Protein AF-A0A433PK20-F1 (afdb_monomer_lite)

Radius of gyration: 12.64 Å; chains: 1; bounding box: 29×19×37 Å

Foldseek 3Di:
DDQDDLLNLLVVCLVPPDLVPDALVSSLVSSCVRPDPDPPVCSVPDVVSLVSLLVVLVVQLVVPVVDPSNVSSVVRNVVSD

pLDDT: mean 79.93, std 15.3, range [39.97, 93.81]

Secondary structure (DSSP, 8-state):
-----HHHHHHHHHHHS-GGG--HHHHHHHHHHHH-S--HHHHHT-HHHHHHHHHHHHHHHHHSTTSHHHHHHHHHHHHH-

Structure (mmCIF, N/CA/C/O backbone):
data_AF-A0A433PK20-F1
#
_entry.id   AF-A0A433PK20-F1
#
loop_
_atom_site.group_PDB
_atom_site.id
_atom_site.type_symbol
_atom_site.label_atom_id
_atom_site.label_alt_id
_atom_site.label_comp_id
_atom_site.label_asym_id
_atom_site.label_entity_id
_atom_site.label_seq_id
_atom_site.pdbx_PDB_ins_code
_atom_site.Cartn_x
_atom_site.Cartn_y
_atom_site.Cartn_z
_atom_site.occupancy
_atom_site.B_iso_or_equiv
_atom_site.auth_seq_id
_atom_site.auth_comp_id
_atom_site.auth_asym_id
_atom_site.auth_atom_id
_atom_site.pdbx_PDB_model_num
ATOM 1 N N . MET A 1 1 ? 0.118 6.705 -26.709 1.00 39.97 1 MET A N 1
ATOM 2 C CA . MET A 1 1 ? 0.757 6.037 -25.559 1.00 39.97 1 MET A CA 1
ATOM 3 C C . MET A 1 1 ? 0.503 6.933 -24.361 1.00 39.97 1 MET A C 1
ATOM 5 O O . MET A 1 1 ? 0.992 8.055 -24.366 1.00 39.97 1 MET A O 1
ATOM 9 N N . ALA A 1 2 ? -0.401 6.547 -23.459 1.00 40.44 2 ALA A N 1
ATOM 10 C CA . ALA A 1 2 ? -0.712 7.377 -22.297 1.00 40.44 2 ALA A CA 1
ATOM 11 C C . ALA A 1 2 ? 0.503 7.358 -21.364 1.00 40.44 2 ALA A C 1
ATOM 13 O O . ALA A 1 2 ? 0.919 6.292 -20.918 1.00 40.44 2 ALA A O 1
ATOM 14 N N . ILE A 1 3 ? 1.100 8.524 -21.129 1.00 42.28 3 ILE A N 1
ATOM 15 C CA . ILE A 1 3 ? 2.141 8.687 -20.119 1.00 42.28 3 ILE A CA 1
ATOM 16 C C . ILE A 1 3 ? 1.399 8.741 -18.785 1.00 42.28 3 ILE A C 1
ATOM 18 O O . ILE A 1 3 ? 0.849 9.780 -18.430 1.00 42.28 3 ILE A O 1
ATOM 22 N N . PHE A 1 4 ? 1.312 7.610 -18.086 1.00 48.75 4 PHE A N 1
ATOM 23 C CA . PHE A 1 4 ? 0.770 7.598 -16.732 1.00 48.75 4 PHE A CA 1
ATOM 24 C C . PHE A 1 4 ? 1.801 8.203 -15.791 1.00 48.75 4 PHE A C 1
ATOM 26 O O . PHE A 1 4 ? 2.941 7.737 -15.703 1.00 48.75 4 PHE A O 1
ATOM 33 N N . PHE A 1 5 ? 1.401 9.261 -15.087 1.00 53.72 5 PHE A N 1
ATOM 34 C CA . PHE A 1 5 ? 2.260 9.841 -14.074 1.00 53.72 5 PHE A CA 1
ATOM 35 C C . PHE A 1 5 ? 2.478 8.813 -12.952 1.00 53.72 5 PHE A C 1
ATOM 37 O O . PHE A 1 5 ? 1.536 8.130 -12.543 1.00 53.72 5 PHE A O 1
ATOM 44 N N . PRO A 1 6 ? 3.703 8.721 -12.412 1.00 58.38 6 PRO A N 1
ATOM 45 C CA . PRO A 1 6 ? 4.066 7.818 -11.325 1.00 58.38 6 PRO A CA 1
ATOM 46 C C . PRO A 1 6 ? 3.072 7.758 -10.150 1.00 58.38 6 PRO A C 1
ATOM 48 O O . PRO A 1 6 ? 2.887 6.698 -9.557 1.00 58.38 6 PRO A O 1
ATOM 51 N N . ASP A 1 7 ? 2.427 8.878 -9.808 1.00 61.78 7 ASP A N 1
ATOM 52 C CA . ASP A 1 7 ? 1.452 8.968 -8.710 1.00 61.78 7 ASP A CA 1
ATOM 53 C C . ASP A 1 7 ? 0.079 8.367 -9.040 1.00 61.78 7 ASP A C 1
ATOM 55 O O . ASP A 1 7 ? -0.608 7.858 -8.151 1.00 61.78 7 ASP A O 1
ATOM 59 N N . GLU A 1 8 ? -0.314 8.384 -10.312 1.00 68.12 8 GLU A N 1
ATOM 60 C CA . GLU A 1 8 ? -1.609 7.877 -10.759 1.00 68.12 8 GLU A CA 1
ATOM 61 C C . GLU A 1 8 ? -1.594 6.347 -10.799 1.00 68.12 8 GLU A C 1
ATOM 63 O O . GLU A 1 8 ? -2.435 5.712 -10.166 1.00 68.12 8 GLU A O 1
ATOM 68 N N . ALA A 1 9 ? -0.551 5.759 -11.395 1.00 66.25 9 ALA A N 1
ATOM 69 C CA . ALA A 1 9 ? -0.298 4.315 -11.379 1.00 66.25 9 ALA A CA 1
ATOM 70 C C . ALA A 1 9 ? -0.198 3.750 -9.949 1.00 66.25 9 ALA A C 1
ATOM 72 O O . ALA A 1 9 ? -0.751 2.698 -9.632 1.00 66.25 9 ALA A O 1
ATOM 73 N N . SER A 1 10 ? 0.450 4.503 -9.055 1.00 72.44 10 SER A N 1
ATOM 74 C CA . SER A 1 10 ? 0.584 4.134 -7.645 1.00 72.44 10 SER A CA 1
ATOM 75 C C . SER A 1 10 ? -0.757 4.097 -6.911 1.00 72.44 10 SER A C 1
ATOM 77 O O . SER A 1 10 ? -0.965 3.252 -6.045 1.00 72.44 10 SER A O 1
ATOM 79 N N . SER A 1 11 ? -1.662 5.018 -7.244 1.00 76.62 11 SER A N 1
ATOM 80 C CA . SER A 1 11 ? -2.991 5.109 -6.628 1.00 76.62 11 SER A CA 1
ATOM 81 C C . SER A 1 11 ? -3.982 4.108 -7.233 1.00 76.62 11 SER A C 1
ATOM 83 O O . SER A 1 11 ? -4.882 3.645 -6.534 1.00 76.62 11 SER A O 1
ATOM 8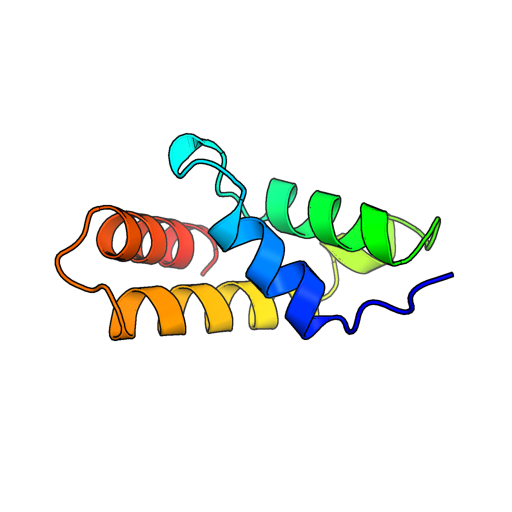5 N N . LEU A 1 12 ? -3.806 3.765 -8.513 1.00 84.75 12 LEU A N 1
ATOM 86 C CA . LEU A 1 12 ? -4.569 2.741 -9.232 1.00 84.75 12 LEU A CA 1
ATOM 87 C C . LEU A 1 12 ? -4.409 1.362 -8.589 1.00 84.75 12 LEU A C 1
ATOM 89 O O . LEU A 1 12 ? -5.408 0.692 -8.352 1.00 84.75 12 LEU A O 1
ATOM 93 N N . TYR A 1 13 ? -3.185 0.985 -8.204 1.00 89.81 13 TYR A N 1
ATOM 94 C CA . TYR A 1 13 ? -2.930 -0.288 -7.525 1.00 89.81 13 TYR A CA 1
ATOM 95 C C . TYR A 1 13 ? -3.850 -0.499 -6.309 1.00 89.81 13 TYR A C 1
ATOM 97 O O . TYR A 1 13 ? -4.589 -1.474 -6.257 1.00 89.81 13 TYR A O 1
ATOM 105 N N . PHE A 1 14 ? -3.896 0.449 -5.370 1.00 89.75 14 PHE A N 1
ATOM 106 C CA . PHE A 1 14 ? -4.729 0.340 -4.160 1.00 89.75 14 PHE A CA 1
ATOM 107 C C . PHE A 1 14 ? -6.232 0.553 -4.405 1.00 89.75 14 PHE A C 1
ATOM 109 O O . PHE A 1 14 ? -7.051 0.379 -3.496 1.00 89.75 14 PHE A O 1
ATOM 116 N N . ARG A 1 15 ? -6.617 0.989 -5.604 1.00 88.44 15 ARG A N 1
ATOM 117 C CA . ARG A 1 15 ? -8.019 1.143 -5.988 1.00 88.44 15 ARG A CA 1
ATOM 118 C C . ARG A 1 15 ? -8.568 -0.142 -6.595 1.00 88.44 15 ARG A C 1
ATOM 120 O O . ARG A 1 15 ? -9.637 -0.578 -6.183 1.00 88.44 15 ARG A O 1
ATOM 127 N N . ASP A 1 16 ? -7.809 -0.735 -7.509 1.00 88.75 16 ASP A N 1
ATOM 128 C CA . ASP A 1 16 ? -8.281 -1.824 -8.366 1.00 88.75 16 ASP A CA 1
ATOM 129 C C . ASP A 1 16 ? -7.822 -3.203 -7.872 1.00 88.75 16 ASP A C 1
ATOM 131 O O . ASP A 1 16 ? -8.417 -4.218 -8.229 1.00 88.75 16 ASP A O 1
ATOM 135 N N . THR A 1 17 ? -6.794 -3.252 -7.018 1.00 90.25 17 THR A N 1
ATOM 136 C CA . THR A 1 17 ? -6.288 -4.506 -6.448 1.00 90.25 17 THR A CA 1
ATOM 137 C C . THR A 1 17 ? -7.061 -4.861 -5.176 1.00 90.25 17 THR A C 1
ATOM 139 O O . THR A 1 17 ? -7.172 -4.017 -4.273 1.00 90.25 17 THR A O 1
ATOM 142 N N . PRO A 1 18 ? -7.555 -6.104 -5.045 1.00 92.06 18 PRO A N 1
ATOM 143 C CA . PRO A 1 18 ? -8.156 -6.584 -3.809 1.00 92.06 18 PRO A CA 1
ATOM 144 C C . PRO A 1 18 ? -7.203 -6.491 -2.613 1.00 92.06 18 PRO A C 1
ATOM 146 O O . PRO A 1 18 ? -5.993 -6.654 -2.745 1.00 92.06 18 PRO A O 1
ATOM 149 N N . LEU A 1 19 ? -7.755 -6.289 -1.414 1.00 90.12 19 LEU A N 1
ATOM 150 C CA . LEU A 1 19 ? -6.962 -6.064 -0.200 1.00 90.12 19 LEU A CA 1
ATOM 151 C C . LEU A 1 19 ? -5.935 -7.165 0.090 1.00 90.12 19 LEU A C 1
ATOM 153 O O . LEU A 1 19 ? -4.809 -6.865 0.472 1.00 90.12 19 LEU A O 1
ATOM 157 N N . TRP A 1 20 ? -6.297 -8.434 -0.102 1.00 89.19 20 TRP A N 1
ATOM 158 C CA . TRP A 1 20 ? -5.411 -9.570 0.182 1.00 89.19 20 TRP A CA 1
ATOM 159 C C . TRP A 1 20 ? -4.203 -9.660 -0.763 1.00 89.19 20 TRP A C 1
ATOM 161 O O . TRP A 1 20 ? -3.230 -10.335 -0.438 1.00 89.19 20 TRP A O 1
ATOM 171 N N . GLU A 1 21 ? -4.248 -8.976 -1.907 1.00 91.88 21 GLU A N 1
ATOM 172 C CA . GLU A 1 21 ? -3.152 -8.890 -2.879 1.00 91.88 21 GLU A CA 1
ATOM 173 C C . GLU A 1 21 ? -2.232 -7.685 -2.628 1.00 91.88 21 GLU A C 1
ATOM 175 O O . GLU A 1 21 ? -1.176 -7.569 -3.259 1.00 91.88 21 GLU A O 1
ATOM 180 N N . TRP A 1 22 ? -2.584 -6.797 -1.687 1.00 93.81 22 TRP A N 1
ATOM 181 C CA . TRP A 1 22 ? -1.762 -5.636 -1.363 1.00 93.81 22 TRP A CA 1
ATOM 182 C C . TRP A 1 22 ? -0.416 -6.051 -0.771 1.00 93.81 22 TRP A C 1
ATOM 184 O O . TRP A 1 22 ? -0.326 -6.673 0.289 1.00 93.81 22 TRP A O 1
ATOM 194 N N . SER A 1 23 ? 0.658 -5.650 -1.439 1.00 93.38 23 SER A N 1
ATOM 195 C CA . SER A 1 23 ? 2.028 -5.879 -1.001 1.00 93.38 23 SER A CA 1
ATOM 196 C C . SER A 1 23 ? 2.973 -4.861 -1.631 1.00 93.38 23 SER A C 1
ATOM 198 O O . SER A 1 23 ? 2.679 -4.271 -2.670 1.00 93.38 23 SER A O 1
ATOM 200 N N . TYR A 1 24 ? 4.148 -4.676 -1.023 1.00 90.81 24 TYR A N 1
ATOM 201 C CA . TYR A 1 24 ? 5.183 -3.837 -1.627 1.00 90.81 24 TYR A CA 1
ATOM 202 C C . TYR A 1 24 ? 5.639 -4.403 -2.978 1.00 90.81 24 TYR A C 1
ATOM 204 O O . TYR A 1 24 ? 5.806 -3.650 -3.927 1.00 90.81 24 TYR A O 1
ATOM 212 N N . GLN A 1 25 ? 5.768 -5.729 -3.093 1.00 88.69 25 GLN A N 1
ATOM 213 C CA . GLN A 1 25 ? 6.150 -6.385 -4.343 1.00 88.69 25 GLN A CA 1
ATOM 214 C C . GLN A 1 25 ? 5.111 -6.156 -5.452 1.00 88.69 25 GLN A C 1
ATOM 216 O O . GLN A 1 25 ? 5.486 -5.714 -6.533 1.00 88.69 25 GLN A O 1
ATOM 221 N N . GLY A 1 26 ? 3.822 -6.375 -5.168 1.00 89.31 26 GLY A N 1
ATOM 222 C CA . GLY A 1 26 ? 2.747 -6.142 -6.139 1.00 89.31 26 GLY A CA 1
ATOM 223 C C . GLY A 1 26 ? 2.630 -4.672 -6.548 1.00 89.31 26 GLY A C 1
ATOM 224 O O . GLY A 1 26 ? 2.396 -4.367 -7.713 1.00 89.31 26 GLY A O 1
ATOM 225 N N . PHE A 1 27 ? 2.888 -3.745 -5.619 1.00 89.81 27 PHE A N 1
ATOM 226 C CA . PHE A 1 27 ? 2.987 -2.321 -5.933 1.00 89.81 27 PHE A CA 1
ATOM 227 C C . PHE A 1 27 ? 4.115 -2.014 -6.932 1.00 89.81 27 PHE A C 1
ATOM 229 O O . PHE A 1 27 ? 3.910 -1.234 -7.862 1.00 89.81 27 PHE A O 1
ATOM 236 N N . LEU A 1 28 ? 5.297 -2.620 -6.768 1.00 86.62 28 LEU A N 1
ATOM 237 C CA . LEU A 1 28 ? 6.407 -2.430 -7.708 1.00 86.62 28 LEU A CA 1
ATOM 238 C C . LEU A 1 28 ? 6.091 -3.022 -9.088 1.00 86.62 28 LEU A C 1
ATOM 240 O O . LEU A 1 28 ? 6.310 -2.353 -10.091 1.00 86.62 28 LEU A O 1
ATOM 244 N N . GLU A 1 29 ? 5.519 -4.226 -9.139 1.00 85.06 29 GLU A N 1
ATOM 245 C CA . GLU A 1 29 ? 5.111 -4.887 -10.391 1.00 85.06 29 GLU A CA 1
ATOM 246 C C . GLU A 1 29 ? 4.049 -4.080 -11.154 1.00 85.06 29 GLU A C 1
ATOM 248 O O . GLU A 1 29 ? 4.110 -3.939 -12.382 1.00 85.06 29 GLU A O 1
ATOM 253 N N . ALA A 1 30 ? 3.101 -3.483 -10.425 1.00 84.44 30 ALA A N 1
ATOM 254 C CA . ALA A 1 30 ? 2.115 -2.586 -11.008 1.00 84.44 30 ALA A CA 1
ATOM 255 C C . ALA A 1 30 ? 2.794 -1.370 -11.649 1.00 84.44 30 ALA A C 1
ATOM 257 O O . ALA A 1 30 ? 2.479 -1.032 -12.785 1.00 84.44 30 ALA A O 1
ATOM 258 N N . LEU A 1 31 ? 3.761 -0.743 -10.971 1.00 80.62 31 LEU A N 1
ATOM 259 C CA . LEU A 1 31 ? 4.501 0.405 -11.505 1.00 80.62 31 LEU A CA 1
ATOM 260 C C . LEU A 1 31 ? 5.379 0.062 -12.712 1.00 80.62 31 LEU A C 1
ATOM 262 O O . LEU A 1 31 ? 5.431 0.845 -13.661 1.00 80.62 31 LEU A O 1
ATOM 266 N N . GLU A 1 32 ? 6.023 -1.105 -12.706 1.00 77.69 32 GLU A N 1
ATOM 267 C CA . GLU A 1 32 ? 6.814 -1.602 -13.839 1.00 77.69 32 GLU A CA 1
ATOM 268 C C . GLU A 1 32 ? 5.970 -1.712 -15.113 1.00 77.69 32 GLU A C 1
ATOM 270 O O . GLU A 1 32 ? 6.402 -1.289 -16.189 1.00 77.69 32 GLU A O 1
ATOM 275 N N . SER A 1 33 ? 4.724 -2.178 -14.981 1.00 69.50 33 SER A N 1
ATOM 276 C CA . SER A 1 33 ? 3.782 -2.294 -16.101 1.00 69.50 33 SER A CA 1
ATOM 277 C C . SER A 1 33 ? 3.479 -0.947 -16.780 1.00 69.50 33 SER A C 1
ATOM 279 O O . SER A 1 33 ? 3.105 -0.924 -17.953 1.00 69.50 33 SER A O 1
ATOM 281 N N . PHE A 1 34 ? 3.675 0.181 -16.084 1.00 67.19 34 PHE A N 1
ATOM 282 C CA . PHE A 1 34 ? 3.469 1.523 -16.640 1.00 67.19 34 PHE A CA 1
ATOM 283 C C . PHE A 1 34 ? 4.737 2.165 -17.216 1.00 67.19 34 PHE A C 1
ATOM 285 O O . PHE A 1 34 ? 4.617 3.075 -18.038 1.00 67.19 34 PHE A O 1
ATOM 292 N N . TRP A 1 35 ? 5.940 1.771 -16.780 1.00 63.34 35 TRP A N 1
ATOM 293 C CA . TRP A 1 35 ? 7.189 2.485 -17.119 1.00 63.34 35 TRP A CA 1
ATOM 294 C C . TRP A 1 35 ? 8.018 1.802 -18.214 1.00 63.34 35 TRP A C 1
ATOM 296 O O . TRP A 1 35 ? 9.040 2.340 -18.638 1.00 63.34 35 TRP A O 1
ATOM 306 N N . GLY A 1 36 ? 7.549 0.665 -18.737 1.00 58.28 36 GLY A N 1
ATOM 307 C CA . GLY A 1 36 ? 8.270 -0.101 -19.754 1.00 58.28 36 GLY A CA 1
ATOM 308 C C . GLY A 1 36 ? 9.499 -0.814 -19.172 1.00 58.28 36 GLY A C 1
ATOM 309 O O . GLY A 1 36 ? 9.767 -0.695 -17.976 1.00 58.28 36 GLY A O 1
ATOM 310 N N . PRO A 1 37 ? 10.247 -1.577 -19.991 1.00 54.53 37 PRO A N 1
ATOM 311 C CA . PRO A 1 37 ? 11.351 -2.413 -19.528 1.00 54.53 37 PRO A CA 1
ATOM 312 C C . PRO A 1 37 ? 12.540 -1.533 -19.121 1.00 54.53 37 PRO A C 1
ATOM 314 O O . PRO A 1 37 ? 13.470 -1.313 -19.891 1.00 54.53 37 PRO A O 1
ATOM 317 N N . THR A 1 38 ? 12.481 -0.984 -17.915 1.00 56.34 38 THR A N 1
ATOM 318 C CA . THR A 1 38 ? 13.599 -0.315 -17.254 1.00 56.34 38 THR A CA 1
ATOM 319 C C . THR A 1 38 ? 14.130 -1.281 -16.203 1.00 56.34 38 THR A C 1
ATOM 321 O O . THR A 1 38 ? 13.333 -1.882 -15.488 1.00 56.34 38 THR A O 1
ATOM 324 N N . ASP A 1 39 ? 15.452 -1.462 -16.141 1.00 55.59 39 ASP A N 1
ATOM 325 C CA . ASP A 1 39 ? 16.138 -2.487 -15.343 1.00 55.59 39 ASP A CA 1
ATOM 326 C C . ASP A 1 39 ? 15.496 -2.741 -13.963 1.00 55.59 39 ASP A C 1
ATOM 328 O O . ASP A 1 39 ? 15.615 -1.931 -13.039 1.00 55.59 39 ASP A O 1
ATOM 332 N N . HIS A 1 40 ? 14.856 -3.910 -13.818 1.00 55.06 40 HIS A N 1
ATOM 333 C CA . HIS A 1 40 ? 14.112 -4.378 -12.633 1.00 55.06 40 HIS A CA 1
ATOM 334 C C . HIS A 1 40 ? 14.895 -4.277 -11.310 1.00 55.06 40 HIS A C 1
ATOM 336 O O . HIS A 1 40 ? 14.321 -4.187 -10.223 1.00 55.06 40 HIS A O 1
ATOM 342 N N . VAL A 1 41 ? 16.227 -4.276 -11.391 1.00 52.84 41 VAL A N 1
ATOM 343 C CA . VAL A 1 41 ? 17.130 -4.151 -10.241 1.00 52.84 41 VAL A CA 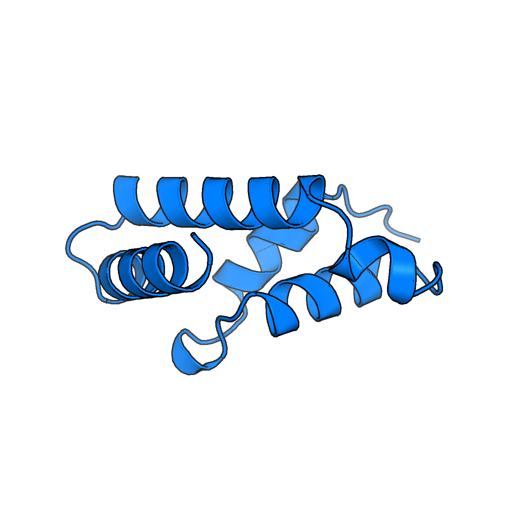1
ATOM 344 C C . VAL A 1 41 ? 17.072 -2.741 -9.638 1.00 52.84 41 VAL A C 1
ATOM 346 O O . VAL A 1 41 ? 17.102 -2.589 -8.420 1.00 52.84 41 VAL A O 1
ATOM 349 N N . SER A 1 42 ? 16.900 -1.696 -10.457 1.00 61.50 42 SER A N 1
ATOM 350 C CA . SER A 1 42 ? 16.899 -0.309 -9.972 1.00 61.50 42 SER A CA 1
ATOM 351 C C . SER A 1 42 ? 15.643 0.038 -9.169 1.00 61.50 42 SER A C 1
ATOM 353 O O . SER A 1 42 ? 15.709 0.861 -8.264 1.00 61.50 42 SER A O 1
ATOM 355 N N . ILE A 1 43 ? 14.499 -0.587 -9.458 1.00 61.94 43 ILE A N 1
ATOM 356 C CA . ILE A 1 43 ? 13.216 -0.245 -8.825 1.00 61.94 43 ILE A CA 1
ATOM 357 C C . ILE A 1 43 ? 13.104 -0.845 -7.417 1.00 61.94 43 ILE A C 1
ATOM 359 O O . ILE A 1 43 ? 12.699 -0.148 -6.483 1.00 61.94 43 ILE A O 1
ATOM 363 N N . LYS A 1 44 ? 13.516 -2.107 -7.238 1.00 60.44 44 LYS A N 1
ATOM 364 C CA . LYS A 1 44 ? 13.473 -2.795 -5.935 1.00 60.44 44 LYS A CA 1
ATOM 365 C C . LYS A 1 44 ? 14.396 -2.172 -4.891 1.00 60.44 44 LYS A C 1
ATOM 367 O O . LYS A 1 44 ? 13.985 -2.036 -3.738 1.00 60.44 44 LYS A O 1
ATOM 372 N N . ASP A 1 45 ? 15.584 -1.733 -5.302 1.00 63.50 45 ASP A N 1
ATOM 373 C CA . ASP A 1 45 ? 16.576 -1.119 -4.409 1.00 63.50 45 ASP A CA 1
ATOM 374 C C . ASP A 1 45 ? 16.369 0.392 -4.209 1.00 63.50 45 ASP A C 1
ATOM 376 O O . ASP A 1 45 ? 17.072 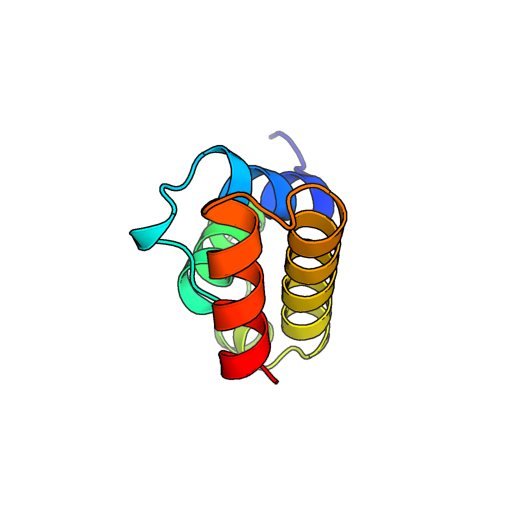1.043 -3.428 1.00 63.50 45 ASP A O 1
ATOM 380 N N . ASN A 1 46 ? 15.383 0.985 -4.884 1.00 73.50 46 ASN A N 1
ATOM 381 C CA . ASN A 1 46 ? 15.176 2.421 -4.846 1.00 73.50 46 ASN A CA 1
ATOM 382 C C . ASN A 1 46 ? 14.269 2.838 -3.678 1.00 73.50 46 ASN A C 1
ATOM 384 O O . ASN A 1 46 ? 13.048 2.651 -3.651 1.00 73.50 46 ASN A O 1
ATOM 388 N N . SER A 1 47 ? 14.908 3.489 -2.704 1.00 79.19 47 SER A N 1
ATOM 389 C CA . SER A 1 47 ? 14.285 4.036 -1.496 1.00 79.19 47 SER A CA 1
ATOM 390 C C . SER A 1 47 ? 13.139 5.019 -1.773 1.00 79.19 47 SER A C 1
ATOM 392 O O . SER A 1 47 ? 12.264 5.185 -0.918 1.00 79.19 47 SER A O 1
ATOM 394 N N . ALA A 1 48 ? 13.081 5.635 -2.959 1.00 82.31 48 ALA A N 1
ATOM 395 C CA . ALA A 1 48 ? 11.988 6.515 -3.353 1.00 82.31 48 ALA A CA 1
ATOM 396 C C . ALA A 1 48 ? 10.665 5.755 -3.538 1.00 82.31 48 ALA A C 1
ATOM 398 O O . ALA A 1 48 ? 9.624 6.267 -3.123 1.00 82.31 48 ALA A O 1
ATOM 399 N N . PHE A 1 49 ? 10.682 4.528 -4.077 1.00 83.88 49 PHE A N 1
ATOM 400 C CA . PHE A 1 49 ? 9.463 3.719 -4.213 1.00 83.88 49 PHE A CA 1
ATOM 401 C C . PHE A 1 49 ? 8.969 3.215 -2.869 1.00 83.88 49 PHE A C 1
ATOM 403 O O . PHE A 1 49 ? 7.778 3.327 -2.585 1.00 83.88 49 PHE A O 1
ATOM 410 N N . ARG A 1 50 ? 9.881 2.765 -1.997 1.00 87.62 50 ARG A N 1
ATOM 411 C CA . ARG A 1 50 ? 9.540 2.417 -0.609 1.00 87.62 50 ARG A CA 1
ATOM 412 C C . ARG A 1 50 ? 8.913 3.610 0.107 1.00 87.62 50 ARG A C 1
ATOM 414 O O . ARG A 1 50 ? 7.864 3.476 0.731 1.00 87.62 50 ARG A O 1
ATOM 421 N N . LYS A 1 51 ? 9.501 4.803 -0.038 1.00 88.25 51 LYS A N 1
ATOM 422 C CA . LYS A 1 51 ? 8.950 6.039 0.534 1.00 88.25 51 LYS A CA 1
ATOM 423 C C . LYS A 1 51 ? 7.566 6.362 -0.033 1.00 88.25 51 LYS A C 1
ATOM 425 O O . LYS A 1 51 ? 6.674 6.716 0.736 1.00 88.25 51 LYS A O 1
ATOM 430 N N . ARG A 1 5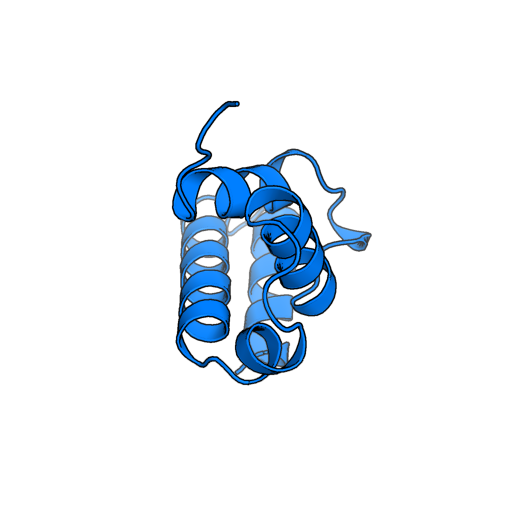2 ? 7.366 6.222 -1.347 1.00 87.88 52 ARG A N 1
ATOM 431 C CA . ARG A 1 52 ? 6.066 6.466 -1.984 1.00 87.88 52 ARG A CA 1
ATOM 432 C C . ARG A 1 52 ? 5.004 5.476 -1.506 1.00 87.88 52 ARG A C 1
ATOM 434 O O . ARG A 1 52 ? 3.933 5.916 -1.100 1.00 87.88 52 ARG A O 1
ATOM 441 N N . TYR A 1 53 ? 5.320 4.184 -1.474 1.00 90.81 53 TYR A N 1
ATOM 442 C CA . TYR A 1 53 ? 4.443 3.140 -0.945 1.00 90.81 53 TYR A CA 1
ATOM 443 C C . TYR A 1 53 ? 4.003 3.460 0.489 1.00 90.81 53 TYR A C 1
ATOM 445 O O . TYR A 1 53 ? 2.810 3.541 0.777 1.00 90.81 53 TYR A O 1
ATOM 453 N N . CYS A 1 54 ? 4.958 3.766 1.374 1.00 91.50 54 CYS A N 1
ATOM 454 C CA . CYS A 1 54 ? 4.653 4.144 2.752 1.00 91.50 54 CYS A CA 1
ATOM 455 C C . CYS A 1 54 ? 3.794 5.415 2.846 1.00 91.50 54 CYS A C 1
ATOM 457 O O . CYS A 1 54 ? 2.907 5.491 3.692 1.00 91.50 54 CYS A O 1
ATOM 459 N N . ASN A 1 55 ? 4.028 6.421 2.000 1.00 91.81 55 ASN A N 1
ATOM 460 C CA . ASN A 1 55 ? 3.217 7.641 2.001 1.00 91.81 55 ASN A CA 1
ATOM 461 C C . ASN A 1 55 ? 1.759 7.365 1.612 1.00 91.81 55 ASN A C 1
ATOM 463 O O . ASN A 1 55 ? 0.854 7.924 2.230 1.00 91.81 55 ASN A O 1
ATOM 467 N N . ILE A 1 56 ? 1.525 6.485 0.637 1.00 91.44 56 ILE A N 1
ATOM 468 C CA . ILE A 1 56 ? 0.169 6.110 0.221 1.00 91.44 56 ILE A CA 1
ATOM 469 C C . ILE A 1 56 ? -0.531 5.325 1.326 1.00 91.44 56 ILE A C 1
ATOM 471 O O . ILE A 1 56 ? -1.656 5.662 1.685 1.00 91.44 56 ILE A O 1
ATOM 475 N N . LEU A 1 57 ? 0.145 4.352 1.941 1.00 92.94 57 LEU A N 1
ATOM 476 C CA . LEU A 1 57 ? -0.437 3.615 3.062 1.00 92.94 57 LEU A CA 1
ATOM 477 C C . LEU A 1 57 ? -0.775 4.527 4.249 1.00 92.94 57 LEU A C 1
ATOM 479 O O . LEU A 1 57 ? -1.818 4.354 4.869 1.00 92.94 57 LEU A O 1
ATOM 483 N N . LYS A 1 58 ? 0.068 5.525 4.551 1.00 93.00 58 LYS A N 1
ATOM 484 C CA . LYS A 1 58 ? -0.224 6.526 5.595 1.00 93.00 58 LYS A CA 1
ATOM 485 C C . LYS A 1 58 ? -1.455 7.356 5.257 1.00 93.00 58 LYS A C 1
ATOM 487 O O . LYS A 1 58 ? -2.239 7.658 6.149 1.00 93.00 58 LYS A O 1
ATOM 492 N N . ARG A 1 59 ? -1.622 7.715 3.983 1.00 92.38 59 ARG A N 1
ATOM 493 C CA . ARG A 1 59 ? -2.801 8.435 3.505 1.00 92.38 59 ARG A CA 1
ATOM 494 C C . ARG A 1 59 ? -4.065 7.584 3.646 1.00 92.38 59 ARG A C 1
ATOM 496 O O . ARG A 1 59 ? -5.020 8.058 4.242 1.00 92.38 59 ARG A O 1
ATOM 503 N N . ILE A 1 60 ? -4.035 6.327 3.197 1.00 91.69 60 ILE A N 1
ATOM 504 C CA . ILE A 1 60 ? -5.153 5.379 3.355 1.00 91.69 60 ILE A CA 1
ATOM 505 C C . ILE A 1 60 ? -5.486 5.183 4.838 1.00 91.69 60 ILE A C 1
ATOM 507 O O . ILE A 1 60 ? -6.648 5.212 5.219 1.00 91.69 60 ILE A O 1
ATOM 511 N N . LEU A 1 61 ? -4.475 5.036 5.697 1.00 92.25 61 LEU A N 1
ATOM 512 C CA . LEU A 1 61 ? -4.675 4.909 7.140 1.00 92.25 61 LEU A CA 1
ATOM 513 C C . LEU A 1 61 ? -5.341 6.152 7.753 1.00 92.25 61 LEU A C 1
ATOM 515 O O . LEU A 1 61 ? -6.173 6.010 8.642 1.00 92.25 61 LEU A O 1
ATOM 519 N N . ALA A 1 62 ? -4.981 7.353 7.295 1.00 91.62 62 ALA A N 1
ATOM 520 C CA . ALA A 1 62 ? -5.577 8.600 7.772 1.00 91.62 62 ALA A CA 1
ATOM 521 C C . ALA A 1 62 ? -7.010 8.813 7.252 1.00 91.62 62 ALA A C 1
ATOM 523 O O . ALA A 1 62 ? -7.844 9.347 7.977 1.00 91.62 62 ALA A O 1
ATOM 524 N N . GLU A 1 63 ? -7.295 8.408 6.013 1.00 92.06 63 GLU A N 1
ATOM 525 C CA . GLU A 1 63 ? -8.613 8.555 5.382 1.00 92.06 63 GLU A CA 1
ATOM 526 C C . GLU A 1 63 ? -9.598 7.452 5.817 1.00 92.06 63 GLU A C 1
ATOM 528 O O . GLU A 1 63 ? -10.797 7.704 5.913 1.00 92.06 63 GLU A O 1
ATOM 533 N N . GLU A 1 64 ? -9.110 6.241 6.110 1.00 91.62 64 GLU A N 1
ATOM 534 C CA . GLU A 1 64 ? -9.938 5.042 6.288 1.00 91.62 64 GLU A CA 1
ATOM 535 C C . GLU A 1 64 ? -9.651 4.270 7.598 1.00 91.62 64 GLU A C 1
ATOM 537 O O . GLU A 1 64 ? -9.804 3.046 7.634 1.00 91.62 64 GLU A O 1
ATOM 542 N N . GLN A 1 65 ? -9.235 4.954 8.672 1.00 83.06 65 GLN A N 1
ATOM 543 C CA . GLN A 1 65 ? -8.697 4.368 9.918 1.00 83.06 65 GLN A CA 1
ATOM 544 C C . GLN A 1 65 ? -9.487 3.172 10.492 1.00 83.06 65 GLN A C 1
ATOM 546 O O . GLN A 1 65 ? -8.884 2.165 10.868 1.00 83.06 65 GLN A O 1
ATOM 551 N N . ASP A 1 66 ? -10.818 3.255 10.546 1.00 87.44 66 ASP A N 1
ATOM 552 C CA . ASP A 1 66 ? 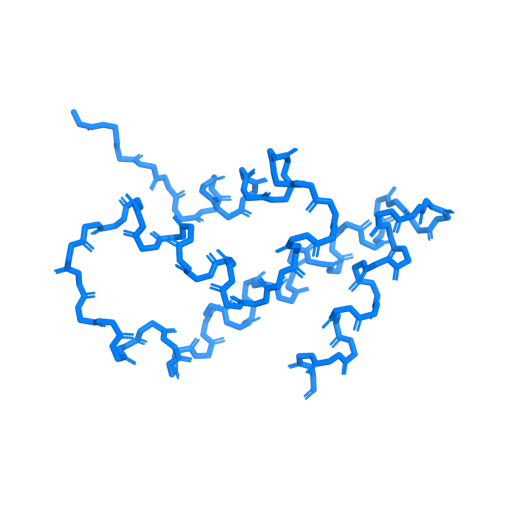-11.669 2.222 11.161 1.00 87.44 66 ASP A CA 1
ATOM 553 C C . ASP A 1 66 ? -12.081 1.093 10.201 1.00 87.44 66 ASP A C 1
ATOM 555 O O . ASP A 1 66 ? -12.616 0.059 10.625 1.00 87.44 66 ASP A O 1
ATOM 559 N N . SER A 1 67 ? -11.797 1.262 8.909 1.00 92.81 67 SER A N 1
ATOM 560 C CA . SER A 1 67 ? -12.113 0.281 7.874 1.00 92.81 67 SER A CA 1
ATOM 561 C C . SER A 1 67 ? -11.116 -0.880 7.852 1.00 92.81 67 SER A C 1
ATOM 563 O O . SER A 1 67 ? -10.003 -0.811 8.382 1.00 92.81 67 SER A O 1
ATOM 565 N N . GLU A 1 68 ? -11.488 -1.960 7.168 1.00 92.19 68 GLU A N 1
ATOM 566 C CA . GLU A 1 68 ? -10.559 -3.052 6.868 1.00 92.19 68 GLU A CA 1
ATOM 567 C C . GLU A 1 68 ? -9.366 -2.575 6.031 1.00 92.19 68 GLU A C 1
ATOM 569 O O . GLU A 1 68 ? -8.241 -3.003 6.281 1.00 92.19 68 GLU A O 1
ATOM 574 N N . ARG A 1 69 ? -9.583 -1.630 5.104 1.00 92.31 69 ARG A N 1
ATOM 575 C CA . ARG A 1 69 ? -8.525 -1.041 4.270 1.00 92.31 69 ARG A CA 1
ATOM 576 C C . ARG A 1 69 ? -7.500 -0.286 5.116 1.00 92.31 69 ARG A C 1
ATOM 578 O O . ARG A 1 69 ? -6.302 -0.518 4.966 1.00 92.31 69 ARG A O 1
ATOM 585 N N . GLY A 1 70 ? -7.951 0.547 6.054 1.00 92.12 70 GLY A N 1
ATOM 586 C CA . GLY A 1 70 ? -7.081 1.275 6.984 1.00 92.12 70 GLY A CA 1
ATOM 587 C C . GLY A 1 70 ? -6.292 0.339 7.900 1.00 92.12 70 GLY A C 1
ATOM 588 O O . GLY A 1 70 ? -5.071 0.463 8.013 1.00 92.12 70 GLY A O 1
ATOM 589 N N . LYS A 1 71 ? -6.957 -0.668 8.482 1.00 93.69 71 LYS A N 1
ATOM 590 C CA . LYS A 1 71 ? -6.298 -1.702 9.303 1.00 93.69 71 LYS A CA 1
ATOM 591 C C . LYS A 1 71 ? -5.242 -2.471 8.507 1.00 93.69 71 LYS A C 1
ATOM 593 O O . LYS A 1 71 ? -4.136 -2.686 9.004 1.00 93.69 71 LYS A O 1
ATOM 598 N N . PHE A 1 72 ? -5.541 -2.843 7.263 1.00 93.44 72 PHE A N 1
ATOM 599 C CA . PHE A 1 72 ? -4.591 -3.543 6.398 1.00 93.44 72 PHE A CA 1
ATOM 600 C C . PHE A 1 72 ? -3.416 -2.646 5.988 1.00 93.44 72 PHE A C 1
ATOM 602 O O . PHE A 1 72 ? -2.264 -3.083 6.016 1.00 93.44 72 PHE A O 1
ATOM 609 N N . ALA A 1 73 ? -3.671 -1.367 5.698 1.00 93.12 73 ALA A N 1
ATOM 610 C CA . ALA A 1 73 ? -2.625 -0.389 5.412 1.00 93.12 73 ALA A CA 1
ATOM 611 C C . ALA A 1 73 ? -1.666 -0.198 6.601 1.00 93.12 73 ALA A C 1
ATOM 613 O O . ALA A 1 73 ? -0.450 -0.152 6.406 1.00 93.12 73 ALA A O 1
ATOM 614 N N . ALA A 1 74 ? -2.184 -0.161 7.835 1.00 93.44 74 ALA A N 1
ATOM 615 C CA . ALA A 1 74 ? -1.360 -0.122 9.045 1.00 93.44 74 ALA A CA 1
ATOM 616 C C . ALA A 1 74 ? -0.467 -1.368 9.185 1.00 93.44 74 ALA A C 1
ATOM 618 O O . ALA A 1 74 ? 0.722 -1.242 9.483 1.00 93.44 74 ALA A O 1
ATOM 619 N N . LEU A 1 75 ? -1.011 -2.562 8.922 1.00 93.81 75 LEU A N 1
ATOM 620 C CA . LEU A 1 75 ? -0.245 -3.815 8.955 1.00 93.81 75 LEU A CA 1
ATOM 621 C C . LEU A 1 75 ? 0.882 -3.825 7.914 1.00 93.81 75 LEU A C 1
ATOM 623 O O . LEU A 1 75 ? 2.003 -4.241 8.210 1.00 93.81 75 LEU A O 1
ATOM 627 N N . LEU A 1 76 ? 0.611 -3.354 6.697 1.00 93.69 76 LEU A N 1
ATOM 628 C CA . LEU A 1 76 ? 1.619 -3.274 5.640 1.00 93.69 76 LEU A CA 1
ATOM 629 C C . LEU A 1 76 ? 2.701 -2.232 5.946 1.00 93.69 76 LEU A C 1
ATOM 631 O O . LEU A 1 76 ? 3.873 -2.487 5.672 1.00 93.69 76 LEU A O 1
ATOM 635 N N . LEU A 1 77 ? 2.340 -1.098 6.559 1.00 93.12 77 LEU A N 1
ATOM 636 C CA . LEU A 1 77 ? 3.308 -0.103 7.030 1.00 93.12 77 LEU A CA 1
ATOM 637 C C . LEU A 1 77 ? 4.282 -0.698 8.044 1.00 93.12 77 LEU A C 1
ATOM 639 O O . LEU A 1 77 ? 5.482 -0.482 7.914 1.00 93.12 77 LEU A O 1
ATOM 643 N N . GLN A 1 78 ? 3.787 -1.479 9.008 1.00 90.81 78 GLN A N 1
ATOM 644 C CA . GLN A 1 78 ? 4.638 -2.143 10.001 1.00 90.81 78 GLN A CA 1
ATOM 645 C C . GLN A 1 78 ? 5.587 -3.175 9.384 1.00 90.81 78 GLN A C 1
ATOM 647 O O . GLN A 1 78 ? 6.685 -3.358 9.889 1.00 90.81 78 GLN A O 1
ATOM 652 N N . LYS A 1 79 ? 5.183 -3.853 8.303 1.00 87.44 79 LYS A N 1
ATOM 653 C CA . LYS A 1 79 ? 6.027 -4.846 7.614 1.00 87.44 79 LYS A CA 1
ATOM 654 C C . LYS A 1 79 ? 7.108 -4.224 6.733 1.00 87.44 79 LYS A C 1
ATOM 656 O O . LYS A 1 79 ? 8.105 -4.876 6.440 1.00 87.44 79 LYS 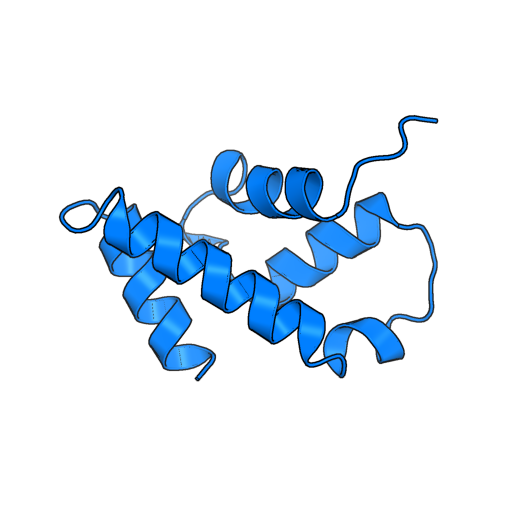A O 1
ATOM 661 N N . VAL A 1 80 ? 6.865 -3.011 6.239 1.00 83.25 80 VAL A N 1
ATOM 662 C CA . VAL A 1 80 ? 7.762 -2.311 5.312 1.00 83.25 80 VAL A CA 1
ATOM 663 C C . VAL A 1 80 ? 8.639 -1.288 6.026 1.00 83.25 80 VAL A C 1
ATOM 665 O O . VAL A 1 80 ? 9.587 -0.815 5.411 1.00 83.25 80 VAL A O 1
ATOM 668 N N . MET A 1 81 ? 8.374 -0.931 7.284 1.00 69.06 81 MET A N 1
ATOM 669 C CA . MET A 1 81 ? 9.288 -0.144 8.125 1.00 69.06 81 MET A CA 1
ATOM 670 C C . MET A 1 81 ? 10.314 -1.051 8.790 1.00 69.06 81 MET A C 1
ATOM 672 O O . MET A 1 81 ? 11.514 -0.773 8.565 1.00 69.06 81 MET A O 1
#

Sequence (81 aa):
MAIFFPDEASSLYFRDTPLWEWSYQGFLEALESFWGPTDHVSIKDNSAFRKRYCNILKRILAEEQDSERGKFAALLLQKVM